Protein AF-A0A1J5CG71-F1 (afdb_monomer_lite)

Secondary structure (DSSP, 8-state):
--------------S-------EEEEPTT-S-TT-EEEEEEETTEEEEEEEEE-TTS-EEEEEEEE-TT-TTHHHHHHHHHHHHHHHHHHHHHHTTSS--

Radius of gyration: 19.81 Å; chains: 1; bounding box: 33×43×62 Å

Foldseek 3Di:
DDDDDDDDPDDDDDDPPCVPPQPKDADPPAPDRQWIWGFDQDPNWTKIWIWGADPVRDIDTQDIDTCPPPPCCCVPVRVSSNVSVVVVNVVCVVVVVDDD

Sequence (100 aa):
MNRKRSTPVCASRKRGSGLGFPHSSGINGSRHKHMRELRTQQGGKPLRTLYAFDPRRSAILLIGGDKTGDDRWYDIHIPVADQLYDQHIEQLRKEGLIDG

Structure (mmCIF, N/CA/C/O backbone):
data_AF-A0A1J5CG71-F1
#
_entry.id   AF-A0A1J5CG71-F1
#
loop_
_atom_site.group_PDB
_atom_site.id
_atom_site.type_symbol
_atom_site.label_atom_id
_atom_site.label_alt_id
_atom_site.label_comp_id
_atom_site.label_asym_id
_atom_site.label_entity_id
_atom_site.label_seq_id
_atom_site.pdbx_PDB_ins_code
_atom_site.Cartn_x
_atom_site.Cartn_y
_atom_site.Cartn_z
_atom_site.occupancy
_atom_site.B_iso_or_equiv
_atom_site.auth_seq_id
_atom_site.auth_comp_id
_atom_site.auth_asym_id
_atom_site.auth_atom_id
_atom_site.pdbx_PDB_model_num
ATOM 1 N N . MET A 1 1 ? 13.796 -33.820 -43.244 1.00 40.00 1 MET A N 1
ATOM 2 C CA . MET A 1 1 ? 13.639 -32.370 -43.508 1.00 40.00 1 MET A CA 1
ATOM 3 C C . MET A 1 1 ? 12.294 -31.914 -42.982 1.00 40.00 1 MET A C 1
ATOM 5 O O . MET A 1 1 ? 11.312 -32.625 -43.138 1.00 40.00 1 MET A O 1
ATOM 9 N N . ASN A 1 2 ? 12.291 -30.800 -42.259 1.00 36.97 2 ASN A N 1
ATOM 10 C CA . ASN A 1 2 ? 11.300 -30.471 -41.244 1.00 36.97 2 ASN A CA 1
ATOM 11 C C . ASN A 1 2 ? 10.436 -29.269 -41.677 1.00 36.97 2 ASN A C 1
ATOM 13 O O . ASN A 1 2 ? 10.961 -28.331 -42.268 1.00 36.97 2 ASN A O 1
ATOM 17 N N . ARG A 1 3 ? 9.166 -29.283 -41.238 1.00 41.59 3 ARG A N 1
ATOM 18 C CA . ARG A 1 3 ? 8.198 -28.166 -41.105 1.00 41.59 3 ARG A CA 1
ATOM 19 C C . ARG A 1 3 ? 7.316 -27.812 -42.317 1.00 41.59 3 ARG A C 1
ATOM 21 O O . ARG A 1 3 ? 7.595 -26.893 -43.082 1.00 41.59 3 ARG A O 1
ATOM 28 N N . LYS A 1 4 ? 6.137 -28.452 -42.374 1.00 45.12 4 LYS A N 1
ATOM 29 C CA . LYS A 1 4 ? 4.909 -27.823 -42.893 1.00 45.12 4 LYS A CA 1
ATOM 30 C C . LYS A 1 4 ? 4.236 -27.000 -41.786 1.00 45.12 4 LYS A C 1
ATOM 32 O O . LYS A 1 4 ? 4.282 -27.355 -40.613 1.00 45.12 4 LYS A O 1
ATOM 37 N N . ARG A 1 5 ? 3.665 -25.874 -42.211 1.00 55.06 5 ARG A N 1
ATOM 38 C CA . ARG A 1 5 ? 2.982 -24.828 -41.438 1.00 55.06 5 ARG A CA 1
ATOM 39 C C . ARG A 1 5 ? 1.730 -25.378 -40.752 1.00 55.06 5 ARG A C 1
ATOM 41 O O . ARG A 1 5 ? 0.979 -26.098 -41.398 1.00 55.06 5 ARG A O 1
ATOM 48 N N . SER A 1 6 ? 1.463 -24.941 -39.523 1.00 37.84 6 SER A N 1
ATOM 49 C CA . SER A 1 6 ? 0.094 -24.728 -39.044 1.00 37.84 6 SER A CA 1
ATOM 50 C C . SER A 1 6 ? 0.121 -23.805 -37.829 1.00 37.84 6 SER A C 1
ATOM 52 O O . SER A 1 6 ? 0.621 -24.157 -36.765 1.00 37.84 6 SER A O 1
ATOM 54 N N . THR A 1 7 ? -0.388 -22.593 -38.010 1.00 43.34 7 THR A N 1
ATOM 55 C CA . THR A 1 7 ? -0.921 -21.776 -36.922 1.00 43.34 7 THR A CA 1
ATOM 56 C C . THR A 1 7 ? -2.070 -22.531 -36.248 1.00 43.34 7 THR A C 1
ATOM 58 O O . THR A 1 7 ? -2.797 -23.263 -36.925 1.00 43.34 7 THR A O 1
ATOM 61 N N . PRO A 1 8 ? -2.308 -22.305 -34.950 1.00 36.91 8 PRO A N 1
ATOM 62 C CA . PRO A 1 8 ? -3.651 -22.428 -34.426 1.00 36.91 8 PRO A CA 1
ATOM 63 C C . PRO A 1 8 ? -4.105 -21.059 -33.923 1.00 36.91 8 PRO A C 1
ATOM 65 O O . PRO A 1 8 ? -3.784 -20.630 -32.818 1.00 36.91 8 PRO A O 1
ATOM 68 N N . VAL A 1 9 ? -4.899 -20.383 -34.754 1.00 47.56 9 VAL A N 1
ATOM 69 C CA . VAL A 1 9 ? -5.987 -19.563 -34.225 1.00 47.56 9 VAL A CA 1
ATOM 70 C C . VAL A 1 9 ? -7.016 -20.542 -33.661 1.00 47.56 9 VAL A C 1
ATOM 72 O O . VAL A 1 9 ? -7.514 -21.412 -34.371 1.00 47.56 9 VAL A O 1
ATOM 75 N N . CYS A 1 10 ? -7.295 -20.451 -32.366 1.00 35.38 10 CYS A N 1
ATOM 76 C CA . CYS A 1 10 ? -8.384 -21.179 -31.726 1.00 35.38 10 CYS A CA 1
ATOM 77 C C . CYS A 1 10 ? -9.298 -20.169 -31.041 1.00 35.38 10 CYS A C 1
ATOM 79 O O . CYS A 1 10 ? -9.093 -19.785 -29.893 1.00 35.38 10 CYS A O 1
ATOM 81 N N . ALA A 1 11 ? -10.320 -19.748 -31.782 1.00 47.78 11 ALA A N 1
ATOM 82 C CA . ALA A 1 11 ? -11.519 -19.141 -31.237 1.00 47.78 11 ALA A CA 1
ATOM 83 C C . ALA A 1 11 ? -12.555 -20.247 -30.968 1.00 47.78 11 ALA A C 1
ATOM 85 O O . ALA A 1 11 ? -13.067 -20.854 -31.906 1.00 47.78 11 ALA A O 1
ATOM 86 N N . SER A 1 12 ? -12.891 -20.499 -29.698 1.00 40.38 12 SER A N 1
ATOM 87 C CA . SER A 1 12 ? -14.246 -20.925 -29.307 1.00 40.38 12 SER A CA 1
ATOM 88 C C . SER A 1 12 ? -14.483 -20.873 -27.793 1.00 40.38 12 SER A C 1
ATOM 90 O O . SER A 1 12 ? -13.924 -21.645 -27.021 1.00 40.38 12 SER A O 1
ATOM 92 N N . ARG A 1 13 ? -15.322 -19.907 -27.402 1.00 41.06 13 ARG A N 1
ATOM 93 C CA . ARG A 1 13 ? -16.641 -20.067 -26.759 1.00 41.06 13 ARG A CA 1
ATOM 94 C C . ARG A 1 13 ? -16.790 -21.157 -25.672 1.00 41.06 13 ARG A C 1
ATOM 96 O O . ARG A 1 13 ? 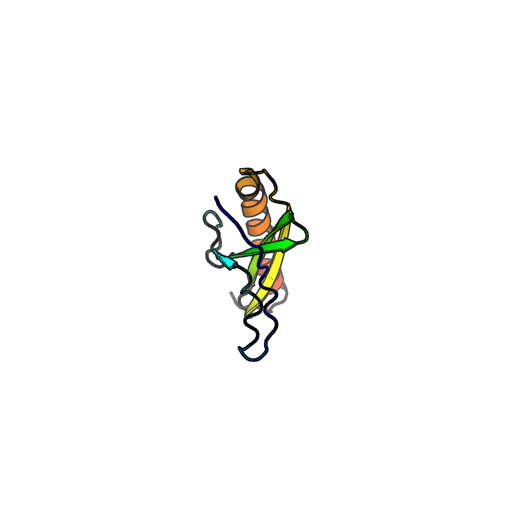-16.665 -22.345 -25.934 1.00 41.06 13 ARG A O 1
ATOM 103 N N . LYS A 1 14 ? -17.260 -20.700 -24.500 1.00 37.88 14 LYS A N 1
ATOM 104 C CA . LYS A 1 14 ? -17.760 -21.451 -23.325 1.00 37.88 14 LYS A CA 1
ATOM 105 C C . LYS A 1 14 ? -16.718 -22.089 -22.399 1.00 37.88 14 LYS A C 1
ATOM 107 O O . LYS A 1 14 ? -16.707 -23.299 -22.219 1.00 37.88 14 LYS A O 1
ATOM 112 N N . ARG A 1 15 ? -15.960 -21.264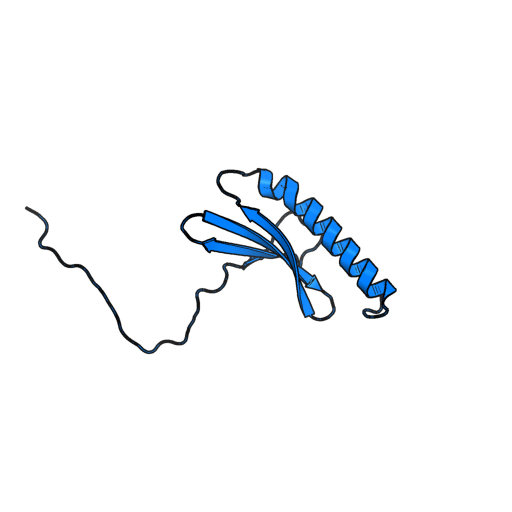 -21.680 1.00 40.00 15 ARG A N 1
ATOM 113 C CA . ARG A 1 15 ? -15.617 -21.506 -20.268 1.00 40.00 15 ARG A CA 1
ATOM 114 C C . ARG A 1 15 ? -15.674 -20.157 -19.568 1.00 40.00 15 ARG A C 1
ATOM 116 O O . ARG A 1 15 ? -15.364 -19.155 -20.208 1.00 40.00 15 ARG A O 1
ATOM 123 N N . GLY A 1 16 ? -16.184 -20.139 -18.336 1.00 39.59 16 GLY A N 1
ATOM 124 C CA . GLY A 1 16 ? -16.411 -18.917 -17.571 1.00 39.59 16 GLY A CA 1
ATOM 125 C C . GLY A 1 16 ? -15.210 -17.993 -17.675 1.00 39.59 16 GLY A C 1
ATOM 126 O O . GLY A 1 16 ? -14.074 -18.461 -17.735 1.00 39.59 16 GLY A O 1
ATOM 127 N N . SER A 1 17 ? -15.480 -16.700 -17.771 1.00 40.56 17 SER A N 1
ATOM 128 C CA . SER A 1 17 ? -14.499 -15.629 -17.730 1.00 40.56 17 SER A CA 1
ATOM 129 C C . SER A 1 17 ? -13.720 -15.694 -16.415 1.00 40.56 17 SER A C 1
ATOM 131 O O . SER A 1 17 ? -13.910 -14.885 -15.516 1.00 40.56 17 SER A O 1
ATOM 133 N N . GLY A 1 18 ? -12.787 -16.643 -16.328 1.00 43.38 18 GLY A N 1
ATOM 134 C CA . GLY A 1 18 ? -11.521 -16.478 -15.648 1.00 43.38 18 GLY A CA 1
ATOM 135 C C . GLY A 1 18 ? -10.757 -15.429 -16.436 1.00 43.38 18 GLY A C 1
ATOM 136 O O . GLY A 1 18 ? -9.794 -15.738 -17.131 1.00 43.38 18 GLY A O 1
ATOM 137 N N . LEU A 1 19 ? -11.260 -14.190 -16.387 1.00 44.94 19 LEU A N 1
ATOM 138 C CA . LEU A 1 19 ? -10.434 -13.007 -16.530 1.00 44.94 19 LEU A CA 1
ATOM 139 C C . LEU A 1 19 ? -9.232 -13.301 -15.652 1.00 44.94 19 LEU A C 1
ATOM 141 O O . LEU A 1 19 ? -9.419 -13.537 -14.456 1.00 44.94 19 LEU A O 1
ATOM 145 N N . GLY A 1 20 ? -8.075 -13.467 -16.303 1.00 42.34 20 GLY A N 1
ATOM 146 C CA . GLY A 1 20 ? -6.849 -13.939 -15.679 1.00 42.34 20 GLY A CA 1
ATOM 147 C C . GLY A 1 20 ? -6.741 -13.275 -14.327 1.00 42.34 20 GLY A C 1
ATOM 148 O O . GLY A 1 20 ? -6.746 -12.045 -14.258 1.00 42.34 20 GLY A O 1
ATOM 149 N N . PHE A 1 21 ? -6.810 -14.101 -13.280 1.00 43.84 21 PHE A N 1
ATOM 150 C CA . PHE A 1 21 ? -6.799 -13.625 -11.909 1.00 43.84 21 PHE A CA 1
ATOM 151 C C . PHE A 1 21 ? -5.680 -12.588 -11.844 1.00 43.84 21 PHE A C 1
ATOM 153 O O . PHE A 1 21 ? -4.574 -12.902 -12.307 1.00 43.84 21 PHE A O 1
ATOM 160 N N . PRO A 1 22 ? -5.925 -11.359 -11.363 1.00 54.66 22 PRO A N 1
ATOM 161 C CA . PRO A 1 22 ? -4.809 -10.495 -11.048 1.00 54.66 22 PRO A CA 1
ATOM 162 C C . PRO A 1 22 ? -3.868 -11.338 -10.194 1.00 54.66 22 PRO A C 1
ATOM 164 O O . PRO A 1 22 ? -4.313 -11.893 -9.190 1.00 54.66 22 PRO A O 1
ATOM 167 N N . HIS A 1 23 ? -2.633 -11.558 -10.655 1.00 59.88 23 HIS A N 1
ATOM 168 C CA . HIS A 1 23 ? -1.652 -12.374 -9.943 1.00 59.88 23 HIS A CA 1
ATOM 169 C C . HIS A 1 23 ? -1.292 -11.615 -8.663 1.00 59.88 23 HIS A C 1
ATOM 171 O O . HIS A 1 23 ? -0.302 -10.887 -8.617 1.00 59.88 23 HIS A O 1
ATOM 177 N N . SER A 1 24 ? -2.177 -11.697 -7.671 1.00 66.25 24 SER A N 1
ATOM 178 C CA . SER A 1 24 ? -2.059 -11.007 -6.409 1.00 66.25 24 SER A CA 1
ATOM 179 C C . SER A 1 24 ? -1.200 -11.860 -5.502 1.00 66.25 24 SER A C 1
ATOM 181 O O . SER A 1 24 ? -1.571 -12.996 -5.197 1.00 66.25 24 SER A O 1
ATOM 183 N N . SER A 1 25 ? -0.078 -11.317 -5.063 1.00 77.75 25 SER A N 1
ATOM 184 C CA . SER A 1 25 ? 0.829 -12.003 -4.147 1.00 77.75 25 SER A CA 1
ATOM 185 C C . SER A 1 25 ? 0.902 -11.247 -2.827 1.00 77.75 25 SER A C 1
ATOM 187 O O . SER A 1 25 ? 0.682 -10.036 -2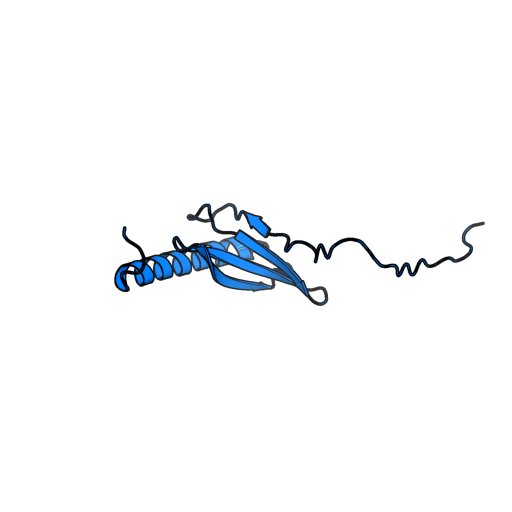.780 1.00 77.75 25 SER A O 1
ATOM 189 N N . GLY A 1 26 ? 1.184 -11.967 -1.741 1.00 79.12 26 GLY A N 1
ATOM 190 C CA . GLY A 1 26 ? 1.567 -11.330 -0.481 1.00 79.12 26 GLY A CA 1
ATOM 191 C C . GLY A 1 26 ? 2.928 -10.649 -0.625 1.00 79.12 26 GLY A C 1
ATOM 192 O O . GLY A 1 26 ? 3.785 -11.137 -1.365 1.00 79.12 26 GLY A O 1
ATOM 193 N N . ILE A 1 27 ? 3.117 -9.529 0.069 1.00 82.75 27 ILE A N 1
ATOM 194 C CA . ILE A 1 27 ? 4.391 -8.805 0.096 1.00 82.75 27 ILE A CA 1
ATOM 195 C C . ILE A 1 27 ? 5.157 -9.206 1.355 1.00 82.75 27 ILE A C 1
ATOM 197 O O . ILE A 1 27 ? 4.703 -8.969 2.473 1.00 82.75 27 ILE A O 1
ATOM 201 N N . ASN A 1 28 ? 6.335 -9.800 1.168 1.00 75.62 28 ASN A N 1
ATOM 202 C CA . ASN A 1 28 ? 7.265 -10.066 2.262 1.00 75.62 28 ASN A CA 1
ATOM 203 C C . ASN A 1 28 ? 8.066 -8.792 2.554 1.00 75.62 28 ASN A C 1
ATOM 205 O O . ASN A 1 28 ? 8.618 -8.201 1.631 1.00 75.62 28 ASN A O 1
ATOM 209 N N . GLY A 1 29 ? 8.123 -8.378 3.822 1.00 79.06 29 GLY A N 1
ATOM 210 C CA . GLY A 1 29 ? 8.859 -7.183 4.263 1.00 79.06 29 GLY A CA 1
ATOM 211 C C . GLY A 1 29 ? 7.982 -6.001 4.683 1.00 79.06 29 GLY A C 1
ATOM 212 O O . GLY A 1 29 ? 8.492 -5.069 5.291 1.00 79.06 29 GLY A O 1
ATOM 213 N N . SER A 1 30 ? 6.672 -6.050 4.427 1.00 84.38 30 SER A N 1
ATOM 214 C CA . SER A 1 30 ? 5.731 -5.072 4.983 1.00 84.38 30 SER A CA 1
ATOM 215 C C . SER A 1 30 ? 5.467 -5.333 6.468 1.00 84.38 30 SER A C 1
ATOM 217 O O . SER A 1 30 ? 5.348 -6.487 6.896 1.00 84.38 30 SER A O 1
ATOM 219 N N . ARG A 1 31 ? 5.289 -4.260 7.247 1.00 87.00 31 ARG A N 1
ATOM 220 C CA . ARG A 1 31 ? 4.786 -4.330 8.631 1.00 87.00 31 ARG A CA 1
ATOM 221 C C . ARG A 1 31 ? 3.341 -4.842 8.697 1.00 87.00 31 ARG A C 1
ATOM 223 O O . ARG A 1 31 ? 2.925 -5.403 9.713 1.00 87.00 31 ARG A O 1
ATOM 230 N N . HIS A 1 32 ? 2.584 -4.717 7.607 1.00 85.38 32 HIS A N 1
ATOM 231 C CA . HIS A 1 32 ? 1.185 -5.119 7.501 1.00 85.38 32 HIS A CA 1
ATOM 232 C C . HIS A 1 32 ? 1.034 -6.427 6.713 1.00 85.38 32 HIS A C 1
ATOM 234 O O . HIS A 1 32 ? 1.102 -6.465 5.487 1.00 85.38 32 HIS A O 1
ATOM 240 N N . LYS A 1 33 ? 0.712 -7.524 7.412 1.00 81.19 33 LYS A N 1
ATOM 241 C CA . LYS A 1 33 ? 0.547 -8.870 6.813 1.00 81.19 33 LYS A CA 1
ATOM 242 C C . LYS A 1 33 ? -0.531 -8.973 5.721 1.00 81.19 33 LYS A C 1
ATOM 244 O O . LYS A 1 33 ? -0.564 -9.954 4.984 1.00 81.19 33 LYS A O 1
ATOM 249 N N . HIS A 1 34 ? -1.447 -8.013 5.656 1.00 85.06 34 HIS A N 1
ATOM 250 C CA . HIS A 1 34 ? -2.537 -7.967 4.678 1.00 85.06 34 HIS A CA 1
ATOM 251 C C . HIS A 1 34 ? -2.217 -7.083 3.462 1.00 85.06 34 HIS A C 1
ATOM 253 O O . HIS A 1 34 ? -3.068 -6.957 2.580 1.00 85.06 34 HIS A O 1
ATOM 259 N N . MET A 1 35 ? -1.011 -6.508 3.388 1.00 89.94 35 MET A N 1
ATOM 260 C CA . MET A 1 35 ? -0.522 -5.819 2.200 1.00 89.94 35 MET A CA 1
ATOM 261 C C . MET A 1 35 ? -0.273 -6.826 1.068 1.00 89.94 35 MET A C 1
ATOM 263 O O . MET A 1 35 ? 0.357 -7.875 1.240 1.00 89.94 35 MET A O 1
ATOM 267 N N . ARG A 1 36 ? -0.799 -6.506 -0.112 1.00 89.81 36 ARG A N 1
ATOM 268 C CA . ARG A 1 36 ? -0.754 -7.332 -1.317 1.00 89.81 36 ARG A CA 1
ATOM 269 C C . ARG A 1 36 ? -0.222 -6.528 -2.491 1.00 89.81 36 ARG A C 1
ATOM 271 O O . ARG A 1 36 ? -0.385 -5.314 -2.560 1.00 89.81 36 ARG A O 1
ATOM 278 N N . GLU A 1 37 ? 0.398 -7.218 -3.436 1.00 89.56 37 GLU A N 1
ATOM 279 C CA . GLU A 1 37 ? 0.799 -6.628 -4.710 1.00 89.56 37 GLU A CA 1
ATOM 280 C C . GLU A 1 37 ? -0.113 -7.109 -5.829 1.00 89.56 37 GLU A C 1
ATOM 282 O O . GLU A 1 37 ? -0.453 -8.285 -5.918 1.00 89.56 37 GLU A O 1
ATOM 287 N N . LEU A 1 38 ? -0.471 -6.195 -6.717 1.00 86.88 38 LEU A N 1
ATOM 288 C CA . LEU A 1 38 ? -1.110 -6.460 -7.986 1.00 86.88 38 LEU A CA 1
ATOM 289 C C . LEU A 1 38 ? -0.035 -6.493 -9.072 1.00 86.88 38 LEU A C 1
ATOM 291 O O . LEU A 1 38 ? 0.702 -5.523 -9.270 1.00 86.88 38 LEU A O 1
ATOM 295 N N . ARG A 1 39 ? 0.050 -7.612 -9.790 1.00 84.38 39 ARG A N 1
ATOM 296 C CA . ARG A 1 39 ? 0.972 -7.784 -10.915 1.00 84.38 39 ARG A CA 1
ATOM 297 C C . ARG A 1 39 ? 0.218 -7.588 -12.224 1.00 84.38 39 ARG A C 1
ATOM 299 O O . ARG A 1 39 ? -0.350 -8.536 -12.762 1.00 84.38 39 ARG A O 1
ATOM 306 N N . THR A 1 40 ? 0.239 -6.364 -12.739 1.00 77.44 40 THR A N 1
ATOM 307 C CA . THR A 1 40 ? -0.395 -6.030 -14.019 1.00 77.44 40 THR A CA 1
ATOM 308 C C . THR A 1 40 ? 0.650 -6.058 -15.128 1.00 77.44 40 THR A C 1
ATOM 310 O O . THR A 1 40 ? 1.710 -5.443 -15.022 1.00 77.44 40 THR A O 1
ATOM 313 N N . GLN A 1 41 ? 0.367 -6.787 -16.205 1.00 73.62 41 GLN A N 1
ATOM 314 C CA . GLN A 1 41 ? 1.152 -6.722 -17.435 1.00 73.62 41 GLN A CA 1
ATOM 315 C C . GLN A 1 41 ? 0.368 -5.900 -18.452 1.00 73.62 41 GLN A C 1
ATOM 317 O O . GLN A 1 41 ? -0.647 -6.359 -18.969 1.00 73.62 41 GLN A O 1
ATOM 322 N N . GLN A 1 42 ? 0.827 -4.682 -18.735 1.00 70.75 42 GLN A N 1
ATOM 323 C CA . GLN A 1 42 ? 0.204 -3.811 -19.729 1.00 70.75 42 GLN A CA 1
ATOM 324 C C . GLN A 1 42 ? 1.228 -3.479 -20.815 1.00 70.75 42 GLN A C 1
ATOM 326 O O . GLN A 1 42 ? 2.272 -2.901 -20.531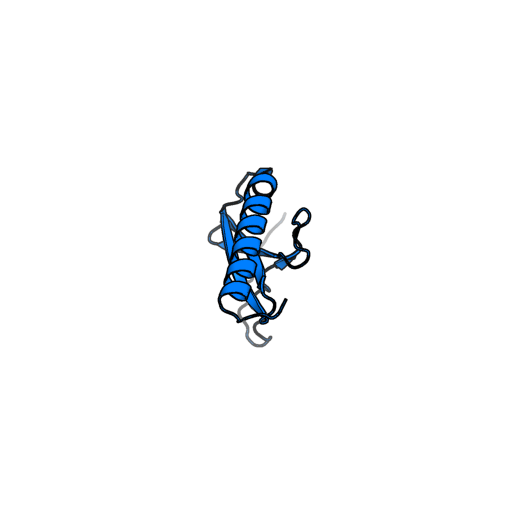 1.00 70.75 42 GLN A O 1
ATOM 331 N N . GLY A 1 43 ? 0.951 -3.869 -22.064 1.00 66.12 43 GLY A N 1
ATOM 332 C CA . GLY A 1 43 ? 1.773 -3.483 -23.221 1.00 66.12 43 GLY A CA 1
ATOM 333 C C . GLY A 1 43 ? 3.253 -3.886 -23.135 1.00 66.12 43 GLY A C 1
ATOM 334 O O . GLY A 1 43 ? 4.103 -3.174 -23.655 1.00 66.12 43 GLY A O 1
ATOM 335 N N . GLY A 1 44 ? 3.572 -4.986 -22.441 1.00 71.19 44 GLY A N 1
ATOM 336 C CA . GLY A 1 44 ? 4.951 -5.445 -22.228 1.00 71.19 44 GLY A CA 1
ATOM 337 C C . GLY A 1 44 ? 5.666 -4.824 -21.022 1.00 71.19 44 GLY A C 1
ATOM 338 O O . GLY A 1 44 ? 6.783 -5.236 -20.723 1.00 71.19 44 GLY A O 1
ATOM 339 N N . LYS A 1 45 ? 5.028 -3.899 -20.291 1.00 70.44 45 LYS A N 1
ATOM 340 C CA . LYS A 1 45 ? 5.587 -3.296 -19.075 1.00 70.44 45 LYS A CA 1
ATOM 341 C C . LYS A 1 45 ? 5.017 -3.954 -17.809 1.00 70.44 45 LYS A C 1
ATOM 343 O O . LYS A 1 45 ? 3.791 -4.010 -17.649 1.00 70.44 45 LYS A O 1
ATOM 348 N N . PRO A 1 46 ? 5.868 -4.496 -16.917 1.00 78.19 46 PRO A N 1
ATOM 349 C CA . PRO A 1 46 ? 5.451 -5.027 -15.627 1.00 78.19 46 PRO A CA 1
ATOM 350 C C . PRO A 1 46 ? 5.150 -3.893 -14.638 1.00 78.19 46 PRO A C 1
ATOM 352 O O . PRO A 1 46 ? 6.024 -3.427 -13.910 1.00 78.19 46 PRO A O 1
ATOM 355 N N . LEU A 1 47 ? 3.878 -3.517 -14.545 1.00 81.56 47 LEU A N 1
ATOM 356 C CA . LEU A 1 47 ? 3.402 -2.613 -13.504 1.00 81.56 47 LEU A CA 1
ATOM 357 C C . LEU A 1 47 ? 3.173 -3.388 -12.201 1.00 81.56 47 LEU A C 1
ATOM 359 O O . LEU A 1 47 ? 2.707 -4.539 -12.196 1.00 81.56 47 LEU A O 1
ATOM 363 N N . ARG A 1 48 ? 3.537 -2.767 -11.082 1.00 86.88 48 ARG A N 1
ATOM 364 C CA . ARG A 1 48 ? 3.314 -3.283 -9.731 1.00 86.88 48 ARG A CA 1
ATOM 365 C C . ARG A 1 48 ? 2.557 -2.248 -8.928 1.00 86.88 48 ARG A C 1
ATOM 367 O O . ARG 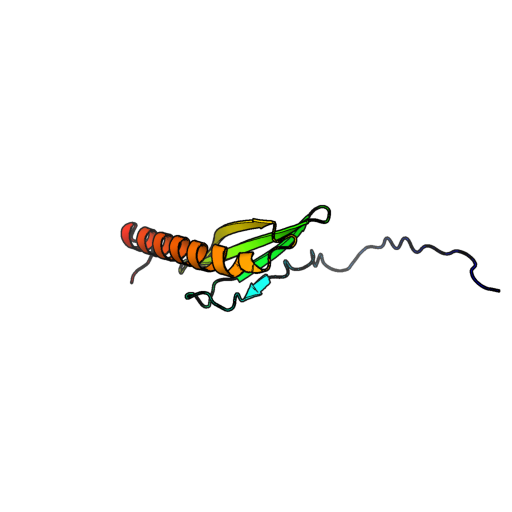A 1 48 ? 2.966 -1.095 -8.856 1.00 86.88 48 ARG A O 1
ATOM 374 N N . THR A 1 49 ? 1.461 -2.673 -8.318 1.00 89.06 49 THR A N 1
ATOM 375 C CA . THR A 1 49 ? 0.664 -1.814 -7.441 1.00 89.06 49 THR A CA 1
ATOM 376 C C . THR A 1 49 ? 0.543 -2.475 -6.083 1.00 89.06 49 THR A C 1
ATOM 378 O O . THR A 1 49 ? 0.080 -3.608 -6.005 1.00 89.06 49 THR A O 1
ATOM 381 N N . LEU A 1 50 ? 0.960 -1.795 -5.019 1.00 91.38 50 LEU A N 1
ATOM 382 C CA . LEU A 1 50 ? 0.741 -2.245 -3.648 1.00 91.38 50 LEU A CA 1
ATOM 383 C C . LEU A 1 50 ? -0.610 -1.731 -3.175 1.00 91.38 50 LEU A C 1
ATOM 385 O O . LEU A 1 50 ? -0.960 -0.563 -3.366 1.00 91.38 50 LEU A O 1
ATOM 389 N N . TYR A 1 51 ? -1.375 -2.630 -2.581 1.00 91.81 51 TYR A N 1
ATOM 390 C CA . TYR A 1 51 ? -2.692 -2.348 -2.051 1.00 91.81 51 TYR A CA 1
ATOM 391 C C . TYR A 1 51 ? -2.903 -3.121 -0.752 1.00 91.81 51 TYR A C 1
ATOM 393 O O . TYR A 1 51 ? -2.298 -4.168 -0.517 1.00 91.81 51 TYR A O 1
ATOM 401 N N . ALA A 1 52 ? -3.784 -2.611 0.092 1.00 91.88 52 ALA A N 1
ATOM 402 C CA . ALA A 1 52 ? -4.162 -3.244 1.346 1.00 91.88 52 ALA A CA 1
ATOM 403 C C . ALA A 1 52 ? -5.682 -3.200 1.506 1.00 91.88 52 ALA A C 1
ATOM 405 O O . ALA A 1 52 ? -6.363 -2.409 0.853 1.00 91.88 52 ALA A O 1
ATOM 406 N N . PHE A 1 53 ? -6.215 -4.077 2.351 1.00 89.06 53 PHE A N 1
ATOM 407 C CA . PHE A 1 53 ? -7.610 -4.005 2.774 1.00 89.06 53 PHE A CA 1
ATOM 408 C C . PHE A 1 53 ? -7.687 -3.308 4.123 1.00 89.06 53 PHE A C 1
ATOM 410 O O . PHE A 1 53 ? -6.982 -3.719 5.044 1.00 89.06 53 PHE A O 1
ATOM 417 N N . ASP A 1 54 ? -8.556 -2.308 4.238 1.00 88.00 54 ASP A N 1
ATOM 418 C CA . ASP A 1 54 ? -8.880 -1.694 5.523 1.00 88.00 54 ASP A CA 1
ATOM 419 C C . ASP A 1 54 ? -9.790 -2.610 6.378 1.00 88.00 54 ASP A C 1
ATOM 421 O O . ASP A 1 54 ? -10.343 -3.605 5.884 1.00 88.00 54 ASP A O 1
ATOM 425 N N . PRO A 1 55 ? -9.997 -2.293 7.671 1.00 86.12 55 PRO A N 1
ATOM 426 C CA . PRO A 1 55 ? -10.916 -3.041 8.535 1.00 86.12 55 PRO A CA 1
ATOM 427 C C . PRO A 1 55 ? -12.369 -3.050 8.037 1.00 86.12 55 PRO A C 1
ATOM 429 O O . PRO A 1 55 ? -13.140 -3.948 8.376 1.00 86.12 55 PRO A O 1
ATOM 432 N N . ARG A 1 56 ? -12.740 -2.088 7.185 1.00 87.62 56 ARG A N 1
ATOM 433 C CA . ARG A 1 56 ? -14.061 -1.970 6.555 1.00 87.62 56 ARG A CA 1
ATOM 434 C C . ARG A 1 56 ? -14.189 -2.855 5.310 1.00 87.62 56 ARG A C 1
ATOM 436 O O . ARG A 1 56 ? -15.220 -2.815 4.643 1.00 87.62 56 ARG A O 1
ATOM 443 N N . ARG A 1 57 ? -13.180 -3.689 5.018 1.00 85.75 57 ARG A N 1
ATOM 444 C CA . ARG A 1 57 ? -13.096 -4.598 3.860 1.00 85.75 57 ARG A CA 1
ATOM 445 C C . ARG A 1 57 ? -13.048 -3.873 2.511 1.00 85.75 57 ARG A C 1
ATOM 447 O O . ARG A 1 57 ? -13.353 -4.477 1.483 1.00 85.75 57 ARG A O 1
ATOM 454 N N . SER A 1 58 ? -12.630 -2.614 2.499 1.00 87.31 58 SER A N 1
ATOM 455 C CA . SER A 1 58 ? -12.387 -1.829 1.290 1.00 87.31 58 SER A CA 1
ATOM 456 C C . SER A 1 58 ? -10.929 -1.966 0.862 1.00 87.31 58 SER A C 1
ATOM 458 O O . SER A 1 58 ? -10.014 -1.905 1.683 1.00 87.31 58 SER A O 1
ATOM 460 N N . ALA A 1 59 ? -10.702 -2.184 -0.435 1.00 86.44 59 ALA A N 1
ATOM 461 C CA . ALA A 1 59 ? -9.357 -2.234 -0.998 1.00 86.44 59 ALA A CA 1
ATOM 462 C C . ALA A 1 59 ? -8.853 -0.816 -1.281 1.00 86.44 59 ALA A C 1
ATOM 464 O O . ALA A 1 59 ? -9.522 -0.043 -1.967 1.00 86.44 59 ALA A O 1
ATOM 465 N N . ILE A 1 60 ? -7.653 -0.502 -0.805 1.00 89.56 60 ILE A N 1
ATOM 466 C CA . ILE A 1 60 ? -7.015 0.801 -0.974 1.00 89.56 60 ILE A CA 1
ATOM 467 C C . ILE A 1 60 ? -5.738 0.603 -1.762 1.00 89.56 60 ILE A C 1
ATOM 469 O O . ILE A 1 60 ? -4.862 -0.169 -1.366 1.00 89.56 60 ILE A O 1
ATOM 473 N N . LEU A 1 61 ? -5.637 1.306 -2.885 1.00 90.00 61 LEU A N 1
ATOM 474 C CA . LEU A 1 61 ? -4.418 1.368 -3.674 1.00 90.00 61 LEU A CA 1
ATOM 475 C C . LEU A 1 61 ? -3.477 2.364 -2.997 1.00 90.00 61 LEU A C 1
ATOM 477 O O . LEU A 1 61 ? -3.811 3.539 -2.878 1.00 90.00 61 LEU A O 1
ATOM 481 N N . LEU A 1 62 ? -2.321 1.883 -2.549 1.00 91.00 62 LEU A N 1
ATOM 482 C CA . LEU A 1 62 ? -1.353 2.686 -1.805 1.00 91.00 62 LEU A CA 1
ATOM 483 C C . LEU A 1 62 ? -0.355 3.327 -2.765 1.00 91.00 62 LEU A C 1
ATOM 485 O O . LEU A 1 62 ? -0.184 4.540 -2.781 1.00 91.00 62 LEU A O 1
ATOM 489 N N . ILE A 1 63 ? 0.286 2.513 -3.604 1.00 91.00 63 ILE A N 1
ATOM 490 C CA . ILE A 1 63 ? 1.306 2.990 -4.538 1.00 91.00 63 ILE A CA 1
ATOM 491 C C . ILE A 1 63 ? 1.379 2.096 -5.771 1.00 91.00 63 ILE A C 1
ATOM 493 O O . ILE A 1 63 ? 1.236 0.879 -5.677 1.00 91.00 63 ILE A O 1
ATOM 497 N N . GLY A 1 64 ? 1.601 2.695 -6.938 1.00 88.06 64 GLY A N 1
ATOM 498 C CA . GLY A 1 64 ? 1.812 1.995 -8.201 1.00 88.06 64 GLY A CA 1
ATOM 499 C C . GLY A 1 64 ? 3.092 2.469 -8.872 1.00 88.06 64 GLY A C 1
ATOM 500 O O . GLY A 1 64 ? 3.364 3.665 -8.895 1.00 88.06 64 GLY A O 1
ATOM 501 N N . GLY A 1 65 ? 3.864 1.542 -9.428 1.00 83.44 65 GLY A N 1
ATOM 502 C CA . GLY A 1 65 ? 5.114 1.849 -10.108 1.00 83.44 65 GLY A CA 1
ATOM 503 C C . GLY A 1 65 ? 5.448 0.844 -11.203 1.00 83.44 65 GLY A C 1
ATOM 504 O O . GLY A 1 65 ? 4.958 -0.289 -11.219 1.00 83.44 65 GLY A O 1
ATOM 505 N N . ASP A 1 66 ? 6.284 1.279 -12.139 1.00 80.50 66 ASP A N 1
ATOM 506 C CA . ASP A 1 66 ? 6.915 0.386 -13.102 1.00 80.50 66 ASP A CA 1
ATOM 507 C C . ASP A 1 66 ? 8.108 -0.291 -12.420 1.00 80.50 66 ASP A C 1
ATOM 509 O O . ASP A 1 66 ? 9.013 0.381 -11.933 1.00 80.50 66 ASP A O 1
ATOM 513 N N . LYS A 1 67 ? 8.086 -1.625 -12.355 1.00 75.38 67 LYS A N 1
ATOM 514 C CA . LYS A 1 67 ? 9.162 -2.412 -11.740 1.00 75.38 67 LYS A CA 1
ATOM 515 C C . LYS A 1 67 ? 10.310 -2.695 -12.722 1.00 75.38 67 LYS A C 1
ATOM 517 O O . LYS A 1 67 ? 11.292 -3.323 -12.339 1.00 75.38 67 LYS A O 1
ATOM 522 N N . THR A 1 68 ? 10.193 -2.327 -14.001 1.00 75.12 68 THR A N 1
ATOM 523 C CA . THR A 1 68 ? 11.124 -2.759 -15.061 1.00 75.12 68 THR A CA 1
ATOM 524 C C . THR A 1 68 ? 12.595 -2.574 -14.670 1.00 75.12 68 THR A C 1
ATOM 526 O O . THR A 1 68 ? 13.110 -1.463 -14.665 1.00 75.12 68 THR A O 1
ATOM 529 N N . GLY A 1 69 ? 13.272 -3.692 -14.383 1.00 67.06 69 GLY A N 1
ATOM 530 C CA . GLY A 1 69 ? 14.709 -3.739 -14.100 1.00 67.06 69 GLY A CA 1
ATOM 531 C C . GLY A 1 69 ? 15.149 -3.233 -12.723 1.00 67.06 69 GLY A C 1
ATOM 532 O O . GLY A 1 69 ? 16.354 -3.123 -12.516 1.00 67.06 69 GLY A O 1
ATOM 533 N N . ASP A 1 70 ? 14.227 -2.940 -11.798 1.00 76.00 70 ASP A N 1
ATOM 534 C CA . ASP A 1 70 ? 14.571 -2.416 -10.472 1.00 76.00 70 ASP A CA 1
ATOM 535 C C . ASP A 1 70 ? 14.211 -3.402 -9.348 1.00 76.00 70 ASP A C 1
ATOM 537 O O . ASP A 1 70 ? 13.049 -3.560 -8.956 1.00 76.00 70 ASP A O 1
ATOM 541 N N . ASP A 1 71 ? 15.232 -4.077 -8.818 1.00 74.81 71 ASP A N 1
ATOM 542 C CA . ASP A 1 71 ? 15.096 -4.960 -7.656 1.00 74.81 71 ASP A CA 1
ATOM 543 C C . ASP A 1 71 ? 14.928 -4.175 -6.342 1.00 74.81 71 ASP A C 1
ATOM 545 O O . ASP A 1 71 ? 14.281 -4.673 -5.420 1.00 74.81 71 ASP A O 1
ATOM 549 N N . ARG A 1 72 ? 15.411 -2.922 -6.275 1.00 84.06 72 ARG A N 1
ATOM 550 C CA . ARG A 1 72 ? 15.261 -2.027 -5.108 1.00 84.06 72 ARG A CA 1
ATOM 551 C C . ARG A 1 72 ? 13.875 -1.404 -5.026 1.00 84.06 72 ARG A C 1
ATOM 553 O O . ARG A 1 72 ? 13.554 -0.724 -4.052 1.00 84.06 72 ARG A O 1
ATOM 560 N N . TRP A 1 73 ? 13.036 -1.645 -6.031 1.00 86.38 73 TRP A N 1
ATOM 561 C CA . TRP A 1 73 ? 11.669 -1.154 -6.063 1.00 86.38 73 TRP A CA 1
ATOM 562 C C . TRP A 1 73 ? 10.927 -1.512 -4.770 1.00 86.38 73 TRP A C 1
ATOM 564 O O . TRP A 1 73 ? 10.292 -0.646 -4.176 1.00 86.38 73 TRP A O 1
ATOM 574 N N . TYR A 1 74 ? 11.063 -2.745 -4.274 1.00 85.69 74 TYR A N 1
ATOM 575 C CA . TYR A 1 74 ? 10.416 -3.154 -3.025 1.00 85.69 74 TYR A CA 1
ATOM 576 C C . TYR A 1 74 ? 10.988 -2.439 -1.800 1.00 85.69 74 TYR A C 1
ATOM 578 O O . TYR A 1 74 ? 10.211 -1.950 -0.986 1.00 85.69 74 TYR A O 1
ATOM 586 N N . ASP A 1 75 ? 12.309 -2.306 -1.701 1.00 87.25 75 ASP A N 1
ATOM 587 C CA . ASP A 1 75 ? 12.963 -1.647 -0.563 1.00 87.25 75 ASP A CA 1
ATOM 588 C C . ASP A 1 75 ? 12.534 -0.181 -0.415 1.00 87.25 75 ASP A C 1
ATOM 590 O O . ASP A 1 75 ? 12.466 0.343 0.694 1.00 87.25 75 ASP A O 1
ATOM 594 N N . ILE A 1 76 ? 12.205 0.474 -1.532 1.00 88.62 76 ILE A N 1
ATOM 595 C CA . ILE A 1 76 ? 11.747 1.866 -1.565 1.00 88.62 76 ILE A CA 1
ATOM 596 C C . ILE A 1 76 ? 10.226 1.958 -1.384 1.00 88.62 76 ILE A C 1
ATOM 598 O O . ILE A 1 76 ? 9.741 2.786 -0.618 1.00 88.62 76 ILE A O 1
ATOM 602 N N . HIS A 1 77 ? 9.449 1.126 -2.084 1.00 89.56 77 HIS A N 1
ATOM 603 C CA . HIS A 1 77 ? 7.992 1.286 -2.159 1.00 89.56 77 HIS A CA 1
ATOM 604 C C . HIS A 1 77 ? 7.250 0.616 -0.998 1.00 89.56 77 HIS A C 1
ATOM 606 O O . HIS A 1 77 ? 6.182 1.095 -0.624 1.00 89.56 77 HIS A O 1
ATOM 612 N N . ILE A 1 78 ? 7.793 -0.453 -0.399 1.00 90.00 78 ILE A N 1
ATOM 613 C CA . ILE A 1 78 ? 7.200 -1.100 0.784 1.00 90.00 78 ILE A CA 1
ATOM 614 C C . ILE A 1 78 ? 7.104 -0.137 1.977 1.00 90.00 78 ILE A C 1
ATOM 616 O O . ILE A 1 78 ? 5.995 0.012 2.489 1.00 90.00 78 ILE A O 1
ATOM 620 N N . PRO A 1 79 ? 8.180 0.546 2.427 1.00 92.44 79 PRO A N 1
ATOM 621 C CA . PRO A 1 79 ? 8.078 1.448 3.575 1.00 92.44 79 PRO A CA 1
ATOM 622 C C . PRO A 1 79 ? 7.152 2.641 3.303 1.00 92.44 79 PRO A C 1
ATOM 624 O O . PRO A 1 79 ? 6.435 3.072 4.202 1.00 92.44 79 PRO A O 1
ATOM 627 N N . VAL A 1 80 ? 7.105 3.135 2.061 1.00 92.12 80 VAL A N 1
ATOM 628 C CA . VAL A 1 80 ? 6.170 4.200 1.662 1.00 92.12 80 VAL A CA 1
ATOM 629 C C . VAL A 1 80 ? 4.723 3.708 1.729 1.00 92.12 80 VAL A C 1
ATOM 631 O O . VAL A 1 80 ? 3.865 4.390 2.282 1.00 92.12 80 VAL A O 1
ATOM 634 N N . ALA A 1 81 ? 4.439 2.508 1.216 1.00 92.69 81 ALA A N 1
ATOM 635 C CA . ALA A 1 81 ? 3.105 1.920 1.288 1.00 92.69 81 ALA A CA 1
ATOM 636 C C . ALA A 1 81 ? 2.673 1.645 2.736 1.00 92.69 81 ALA A C 1
ATOM 638 O O . ALA A 1 81 ? 1.528 1.913 3.090 1.00 92.69 81 ALA A O 1
ATOM 639 N N . ASP A 1 82 ? 3.594 1.177 3.580 1.00 92.50 82 ASP A N 1
ATOM 640 C CA . ASP A 1 82 ? 3.364 0.991 5.012 1.00 92.50 82 ASP A CA 1
ATOM 641 C C . ASP A 1 82 ? 2.974 2.323 5.686 1.00 92.50 82 ASP A C 1
ATOM 643 O O . ASP A 1 82 ? 2.013 2.371 6.447 1.00 92.50 82 ASP A O 1
ATOM 647 N N . GLN A 1 83 ? 3.682 3.419 5.392 1.00 93.56 83 GLN A N 1
ATOM 648 C CA . GLN A 1 83 ? 3.357 4.745 5.936 1.00 93.56 83 GLN A CA 1
ATOM 649 C C . GLN A 1 83 ? 1.993 5.259 5.461 1.00 93.56 83 GLN A C 1
ATOM 651 O O . GLN A 1 83 ? 1.218 5.776 6.264 1.00 93.56 83 GLN A O 1
ATOM 656 N N . LEU A 1 84 ? 1.680 5.104 4.171 1.00 93.81 84 LEU A N 1
ATOM 657 C CA . LEU A 1 84 ? 0.384 5.501 3.613 1.00 93.81 84 LEU A CA 1
ATOM 658 C C . LEU A 1 84 ? -0.767 4.714 4.246 1.00 93.81 84 LEU A C 1
ATOM 660 O O . LEU A 1 84 ? -1.838 5.269 4.494 1.00 93.81 84 LEU A O 1
ATOM 664 N N . TYR A 1 85 ? -0.547 3.430 4.529 1.00 92.44 85 TYR A N 1
ATOM 665 C CA . TYR A 1 85 ? -1.546 2.603 5.183 1.00 92.44 85 TYR A CA 1
ATOM 666 C C . TYR A 1 85 ? -1.755 3.000 6.649 1.00 92.44 85 TYR A C 1
ATOM 668 O O . TYR A 1 85 ? -2.899 3.166 7.067 1.00 92.44 85 TYR A O 1
ATOM 676 N N . ASP A 1 86 ? -0.681 3.235 7.409 1.00 92.50 86 ASP A N 1
ATOM 677 C CA . ASP A 1 86 ? -0.773 3.746 8.784 1.00 92.50 86 ASP A CA 1
ATOM 678 C C . ASP A 1 86 ? -1.567 5.057 8.841 1.00 92.50 86 ASP A C 1
ATOM 680 O O . ASP A 1 86 ? -2.512 5.185 9.622 1.00 92.50 86 ASP A O 1
ATOM 684 N N . GLN A 1 87 ? -1.244 6.002 7.953 1.00 93.50 87 GLN A N 1
ATOM 685 C CA . GLN A 1 87 ? -1.969 7.267 7.835 1.00 93.50 87 GLN A CA 1
ATOM 686 C C . GLN A 1 87 ? -3.449 7.046 7.526 1.00 93.50 87 GLN A C 1
ATOM 688 O O . GLN A 1 87 ? -4.304 7.703 8.117 1.00 93.50 87 GLN A O 1
ATOM 693 N N . HIS A 1 88 ? -3.771 6.113 6.628 1.00 91.38 88 HIS A N 1
ATOM 694 C CA . HIS A 1 88 ? -5.156 5.789 6.312 1.00 91.38 88 HIS A CA 1
ATOM 695 C C . HIS A 1 88 ? -5.914 5.255 7.538 1.00 91.38 88 HIS A C 1
ATOM 697 O O . HIS A 1 88 ? -7.024 5.704 7.820 1.00 91.38 88 HIS A O 1
ATOM 703 N N 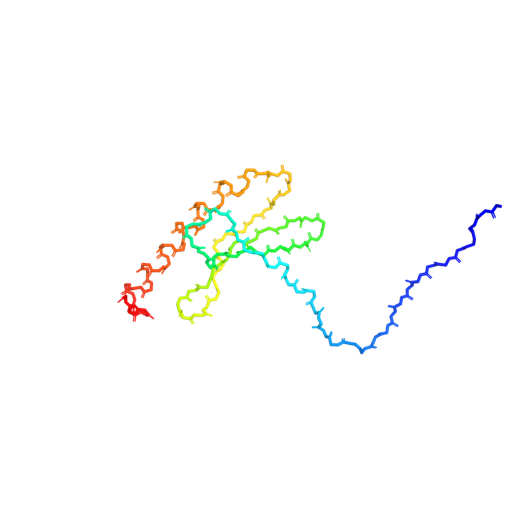. ILE A 1 89 ? -5.312 4.346 8.307 1.00 91.12 89 ILE A N 1
ATOM 704 C CA . ILE A 1 89 ? -5.918 3.808 9.532 1.00 91.12 89 ILE A CA 1
ATOM 705 C C . ILE A 1 89 ? -6.108 4.897 10.590 1.00 91.12 89 ILE A C 1
ATOM 707 O O . ILE A 1 89 ? -7.152 4.945 11.241 1.00 91.12 89 ILE A O 1
ATOM 711 N N . GLU A 1 90 ? -5.142 5.798 10.754 1.00 92.12 90 GLU A N 1
ATOM 712 C CA . GLU A 1 90 ? -5.289 6.949 11.646 1.00 92.12 90 GLU A CA 1
ATOM 713 C C . GLU A 1 90 ? -6.431 7.876 11.222 1.00 92.12 90 GLU A C 1
ATOM 715 O O . GLU A 1 90 ? -7.174 8.350 12.082 1.00 92.12 90 GLU A O 1
ATOM 720 N N . GLN A 1 91 ? -6.600 8.121 9.919 1.00 91.56 91 GLN A N 1
ATOM 721 C CA . GLN A 1 91 ? -7.722 8.912 9.407 1.00 91.56 91 GLN A CA 1
ATOM 722 C C . GLN A 1 91 ? -9.058 8.225 9.685 1.00 91.56 91 GLN A C 1
ATOM 724 O O . GLN A 1 91 ? -9.946 8.852 10.254 1.00 91.56 91 GLN A O 1
ATOM 729 N N . LEU A 1 92 ? -9.180 6.921 9.412 1.00 90.69 92 LEU A N 1
ATOM 730 C CA . LEU A 1 92 ? -10.407 6.176 9.715 1.00 90.69 92 LEU A CA 1
ATOM 731 C C . LEU A 1 92 ? -10.771 6.223 11.207 1.00 90.69 92 LEU A C 1
ATOM 733 O O . LEU A 1 92 ? -11.951 6.317 11.544 1.00 90.69 92 LEU A O 1
ATOM 737 N N . ARG A 1 93 ? -9.775 6.180 12.103 1.00 89.69 93 ARG A N 1
ATOM 738 C CA . ARG A 1 93 ? -9.988 6.345 13.551 1.00 89.69 93 ARG A CA 1
ATOM 739 C C . ARG A 1 93 ? -10.476 7.750 13.896 1.00 89.69 93 ARG A C 1
ATOM 741 O O . ARG A 1 93 ? -11.406 7.889 14.681 1.00 89.69 93 ARG A O 1
ATOM 748 N N . LYS A 1 94 ? -9.869 8.789 13.312 1.00 91.25 94 LYS A N 1
ATOM 749 C CA . LYS A 1 94 ? -10.274 10.192 13.527 1.00 91.25 94 LYS A CA 1
ATOM 750 C C . LYS A 1 94 ? -11.686 10.472 13.020 1.00 91.25 94 LYS A C 1
ATOM 752 O O . LYS A 1 94 ? -12.415 11.229 13.650 1.00 91.25 94 LYS A O 1
ATOM 757 N N . GLU A 1 95 ? -12.069 9.850 11.912 1.00 89.88 95 GLU A N 1
ATOM 758 C CA . GLU A 1 95 ? -13.406 9.952 11.323 1.00 89.88 95 GLU A CA 1
ATOM 759 C C . GLU A 1 95 ? -14.456 9.100 12.063 1.00 89.88 95 GLU A C 1
ATOM 761 O O . GLU A 1 95 ? -15.637 9.171 11.732 1.00 89.88 95 GLU A O 1
ATOM 766 N N . GLY A 1 96 ? -14.055 8.297 13.060 1.00 88.06 96 GLY A N 1
ATOM 767 C CA . GLY A 1 96 ? -14.957 7.408 13.801 1.00 88.06 96 GLY A CA 1
ATOM 768 C C . GLY A 1 96 ? -15.519 6.263 12.952 1.00 88.06 96 GLY A C 1
ATOM 769 O O . GLY A 1 96 ? -16.584 5.732 13.248 1.00 88.06 96 GLY A O 1
ATOM 770 N N . LEU A 1 97 ? -14.833 5.902 11.863 1.00 83.94 97 LEU A N 1
ATOM 771 C CA . LEU A 1 97 ? -15.265 4.858 10.926 1.00 83.94 97 LEU A CA 1
ATOM 772 C C . LEU A 1 97 ? -14.775 3.463 11.316 1.00 83.94 97 LEU A C 1
ATOM 774 O O . LEU A 1 97 ? -15.249 2.472 10.755 1.00 83.94 97 LEU A O 1
ATOM 778 N N . ILE A 1 98 ? -13.812 3.389 12.235 1.00 83.06 98 ILE A N 1
ATOM 779 C CA . ILE A 1 98 ? -13.337 2.153 12.850 1.00 83.06 98 ILE A CA 1
ATOM 780 C C . ILE A 1 98 ? -13.127 2.386 14.348 1.00 83.06 98 ILE A C 1
ATOM 782 O O . ILE A 1 98 ? -12.493 3.366 14.742 1.00 83.06 98 ILE A O 1
ATOM 786 N N . ASP A 1 99 ? -13.633 1.466 15.165 1.00 72.62 99 ASP A N 1
ATOM 787 C CA . ASP A 1 99 ? -13.343 1.420 16.595 1.00 72.62 99 ASP A CA 1
ATOM 788 C C . ASP A 1 99 ? -12.005 0.697 16.816 1.00 72.62 99 ASP A C 1
ATOM 790 O O . ASP A 1 99 ? -11.720 -0.321 16.174 1.00 72.62 99 ASP A O 1
ATOM 794 N N . GLY A 1 100 ? -11.151 1.290 17.654 1.00 58.06 100 GLY A N 1
ATOM 795 C CA . GLY A 1 100 ? -9.810 0.791 17.980 1.00 58.06 100 GLY A CA 1
ATOM 796 C C . GLY A 1 100 ? -9.811 -0.292 19.044 1.00 58.06 100 GLY A C 1
ATOM 797 O O . GLY A 1 100 ? -10.614 -0.179 19.994 1.00 58.06 100 GLY A O 1
#

pLDDT: mean 75.13, std 18.92, range [35.38, 93.81]